Protein AF-T1C2T5-F1 (afdb_monomer)

Radius of gyration: 23.74 Å; Cα contacts (8 Å, |Δi|>4): 63; chains: 1; bounding box: 50×43×66 Å

pLDDT: mean 82.61, std 10.22, range [37.03, 94.25]

Structure (mmCIF, N/CA/C/O backbone):
data_AF-T1C2T5-F1
#
_entry.id   AF-T1C2T5-F1
#
loop_
_atom_site.group_PDB
_atom_site.id
_atom_site.type_symbol
_atom_site.label_atom_id
_atom_site.label_alt_id
_atom_site.label_comp_id
_atom_site.label_asym_id
_atom_site.label_entity_id
_atom_site.label_seq_id
_atom_site.pdbx_PDB_ins_code
_atom_site.Cartn_x
_atom_site.Cartn_y
_atom_site.Cartn_z
_atom_site.occupancy
_atom_site.B_iso_or_equiv
_atom_site.auth_seq_id
_atom_site.auth_comp_id
_atom_site.auth_asym_id
_atom_site.auth_atom_id
_atom_site.pdbx_PDB_model_num
ATOM 1 N N . MET A 1 1 ? -24.901 27.360 28.780 1.00 37.03 1 MET A N 1
ATOM 2 C CA . MET A 1 1 ? -24.493 26.467 29.885 1.00 37.03 1 MET A CA 1
ATOM 3 C C . MET A 1 1 ? -25.142 25.114 29.652 1.00 37.03 1 MET A C 1
ATOM 5 O O . MET A 1 1 ? -26.350 25.005 29.805 1.00 37.03 1 MET A O 1
ATOM 9 N N . ILE A 1 2 ? -24.386 24.119 29.187 1.00 45.16 2 ILE A N 1
ATOM 10 C CA . ILE A 1 2 ? -24.878 22.736 29.116 1.00 45.16 2 ILE A CA 1
ATOM 11 C C . ILE A 1 2 ? -24.722 22.173 30.528 1.00 45.16 2 ILE A C 1
ATOM 13 O O . ILE A 1 2 ? -23.616 22.150 31.057 1.00 45.16 2 ILE A O 1
ATOM 17 N N . ALA A 1 3 ? -25.829 21.809 31.170 1.00 50.06 3 ALA A N 1
ATOM 18 C CA . ALA A 1 3 ? -25.801 21.217 32.499 1.00 50.06 3 ALA A CA 1
ATOM 19 C C . ALA A 1 3 ? -25.131 19.834 32.432 1.00 50.06 3 ALA A C 1
ATOM 21 O O . ALA A 1 3 ? -25.654 18.920 31.791 1.00 50.06 3 ALA A O 1
ATOM 22 N N . GLU A 1 4 ? -23.988 19.674 33.100 1.00 56.84 4 GLU A N 1
ATOM 23 C CA . GLU A 1 4 ? -23.334 18.381 33.312 1.00 56.84 4 GLU A CA 1
ATOM 24 C C . GLU A 1 4 ? -24.203 17.494 34.217 1.00 56.84 4 GLU A C 1
ATOM 26 O O . GLU A 1 4 ? -24.047 17.452 35.438 1.00 56.84 4 GLU A O 1
ATOM 31 N N . LYS A 1 5 ? -25.140 16.747 33.629 1.00 65.25 5 LYS A N 1
ATOM 32 C CA . LYS A 1 5 ? -25.735 15.593 34.310 1.00 65.25 5 LYS A CA 1
ATOM 33 C C . LYS A 1 5 ? -24.710 14.457 34.322 1.00 65.25 5 LYS A C 1
ATOM 35 O O . LYS A 1 5 ? -24.541 13.762 33.323 1.00 65.25 5 LYS A O 1
ATOM 40 N N . LYS A 1 6 ? -24.028 14.261 35.455 1.00 69.06 6 LYS A N 1
ATOM 41 C CA . LYS A 1 6 ? -23.179 13.081 35.687 1.00 69.06 6 LYS A CA 1
ATOM 42 C C . LYS A 1 6 ? -24.059 11.824 35.717 1.00 69.06 6 LYS A C 1
ATOM 44 O O . LYS A 1 6 ? -24.964 11.731 36.541 1.00 69.06 6 LYS A O 1
ATOM 49 N N . ARG A 1 7 ? -23.803 10.878 34.805 1.00 72.94 7 ARG A N 1
ATOM 50 C CA . ARG A 1 7 ? -24.449 9.551 34.788 1.00 72.94 7 ARG A CA 1
ATOM 51 C C . ARG A 1 7 ? -24.121 8.785 36.067 1.00 72.94 7 ARG A C 1
ATOM 53 O O . ARG A 1 7 ? -22.996 8.857 36.561 1.00 72.94 7 ARG A O 1
ATOM 60 N N . THR A 1 8 ? -25.088 8.035 36.584 1.00 82.75 8 THR A N 1
ATOM 61 C CA . THR A 1 8 ? -24.870 7.147 37.732 1.00 82.75 8 THR A CA 1
ATOM 62 C C . THR A 1 8 ? -24.155 5.861 37.303 1.00 82.75 8 THR A C 1
ATOM 64 O O . THR A 1 8 ? -24.287 5.416 36.163 1.00 82.75 8 THR A O 1
ATOM 67 N N . GLN A 1 9 ? -23.423 5.223 38.225 1.00 79.81 9 GLN A N 1
ATOM 68 C CA . GLN A 1 9 ? -22.695 3.976 37.943 1.00 79.81 9 GLN A CA 1
ATOM 69 C C . GLN A 1 9 ? -23.619 2.870 37.410 1.00 79.81 9 GLN A C 1
ATOM 71 O O . GLN A 1 9 ? -23.262 2.162 36.480 1.00 79.81 9 GLN A O 1
ATOM 76 N N . ARG A 1 10 ? -24.847 2.771 37.934 1.00 82.00 10 ARG A N 1
ATOM 77 C CA . ARG A 1 10 ? -25.835 1.784 37.470 1.00 82.00 10 ARG A CA 1
ATOM 78 C C . ARG A 1 10 ? -26.269 2.007 36.021 1.00 82.00 10 ARG A C 1
ATOM 80 O O . ARG A 1 10 ? -26.429 1.035 35.291 1.00 82.00 10 ARG A O 1
ATOM 87 N N . GLU A 1 11 ? -26.451 3.261 35.609 1.00 82.19 11 GLU A N 1
ATOM 88 C CA . GLU A 1 11 ? -26.789 3.608 34.220 1.00 82.19 11 GLU A CA 1
ATOM 89 C C . GLU A 1 11 ? -25.609 3.354 33.275 1.00 82.19 11 GLU A C 1
ATOM 91 O O . GLU A 1 11 ? -25.795 2.934 32.133 1.00 82.19 11 GLU A O 1
ATOM 96 N N . PHE A 1 12 ? -24.381 3.587 33.748 1.00 82.81 12 PHE A N 1
ATOM 97 C CA . PHE A 1 12 ? -23.178 3.219 33.009 1.00 82.81 12 PHE A CA 1
ATOM 98 C C . PHE A 1 12 ? -23.086 1.700 32.835 1.00 82.81 12 PHE A C 1
ATOM 100 O O . PHE A 1 12 ? -22.940 1.224 31.712 1.00 82.81 12 PHE A O 1
ATOM 107 N N . ASP A 1 13 ? -23.246 0.935 33.915 1.00 83.62 13 ASP A N 1
ATOM 108 C CA . ASP A 1 13 ? -23.157 -0.525 33.891 1.00 83.62 13 ASP A CA 1
ATOM 109 C C . ASP A 1 13 ? -24.245 -1.146 33.000 1.00 83.62 13 ASP A C 1
ATOM 111 O O . ASP A 1 13 ? -23.969 -2.102 32.271 1.00 83.62 13 ASP A O 1
ATOM 115 N N . SER A 1 14 ? -25.463 -0.589 32.986 1.00 84.62 14 SER A N 1
ATOM 116 C CA . SER A 1 14 ? -26.536 -1.074 32.109 1.00 84.62 14 SER A CA 1
ATOM 117 C C . SER A 1 14 ? -26.241 -0.828 30.628 1.00 84.62 14 SER A C 1
ATOM 119 O O . SER A 1 14 ? -26.484 -1.708 29.799 1.00 84.62 14 SER A O 1
ATOM 121 N N . GLU A 1 15 ? -25.682 0.336 30.288 1.00 82.06 15 GLU A N 1
ATOM 122 C CA . GLU A 1 15 ? -25.368 0.700 28.901 1.00 82.06 15 GLU A CA 1
ATOM 123 C C . GLU A 1 15 ? -24.024 0.136 28.418 1.00 82.06 15 GLU A C 1
ATOM 125 O O . GLU A 1 15 ? -23.850 -0.069 27.216 1.00 82.06 15 GLU A O 1
ATOM 130 N N . SER A 1 16 ? -23.118 -0.225 29.336 1.00 81.00 16 SER A N 1
ATOM 131 C CA . SER A 1 16 ? -21.806 -0.817 29.033 1.00 81.00 16 SER A CA 1
ATOM 132 C C . SER A 1 16 ? -21.900 -2.056 28.142 1.00 81.00 16 SER A C 1
ATOM 134 O O . SER A 1 16 ? -21.060 -2.277 27.274 1.00 81.00 16 SER A O 1
ATOM 136 N N . ARG A 1 17 ? -22.998 -2.813 28.263 1.00 80.00 17 ARG A N 1
ATOM 137 C CA . ARG A 1 17 ? -23.296 -4.001 27.449 1.00 80.00 17 ARG A CA 1
ATOM 138 C C . ARG A 1 17 ? -23.468 -3.705 25.957 1.00 80.00 17 ARG A C 1
ATOM 140 O O . ARG A 1 17 ? -23.518 -4.645 25.159 1.00 80.00 17 ARG A O 1
ATOM 147 N N . LYS A 1 18 ? -23.637 -2.440 25.572 1.00 79.56 18 LYS A N 1
ATOM 148 C CA . LYS A 1 18 ? -23.774 -1.988 24.180 1.00 79.56 18 LYS A CA 1
ATOM 149 C C . LYS A 1 18 ? -22.494 -1.348 23.646 1.00 79.56 18 LYS A C 1
ATOM 151 O O . LYS A 1 18 ? -22.384 -1.150 22.441 1.00 79.56 18 LYS A O 1
ATOM 156 N N . PHE A 1 19 ? -21.541 -1.017 24.513 1.00 84.69 19 PHE A N 1
ATOM 157 C CA . PHE A 1 19 ? -20.323 -0.334 24.096 1.00 84.69 19 PHE A CA 1
ATOM 158 C C . PHE A 1 19 ? -19.449 -1.259 23.249 1.00 84.69 19 PHE A C 1
ATOM 160 O O . PHE A 1 19 ? -19.422 -2.471 23.453 1.00 84.69 19 PHE A O 1
ATOM 167 N N . GLY A 1 20 ? -18.776 -0.682 22.252 1.00 80.44 20 GLY A N 1
ATOM 168 C CA . GLY A 1 20 ? -17.922 -1.427 21.324 1.00 80.44 20 GLY A CA 1
ATOM 169 C C . GLY A 1 20 ? -18.667 -2.346 20.348 1.00 80.44 20 GLY A C 1
ATOM 170 O O . GLY A 1 20 ? -18.017 -3.066 19.598 1.00 80.44 20 GLY A O 1
ATOM 171 N N . LYS A 1 21 ? -20.009 -2.337 20.325 1.00 84.94 21 LYS A N 1
ATOM 172 C CA . LYS A 1 21 ? -20.792 -3.076 19.327 1.00 84.94 21 LYS A CA 1
ATOM 173 C C . LYS A 1 21 ? -20.988 -2.226 18.079 1.00 84.94 21 LYS A C 1
ATOM 175 O O . LYS A 1 21 ? -21.531 -1.127 18.156 1.00 84.94 21 LYS A O 1
ATOM 180 N N . ILE A 1 22 ? -20.581 -2.764 16.936 1.00 83.38 22 ILE A N 1
ATOM 181 C CA . ILE A 1 22 ? -20.765 -2.151 15.621 1.00 83.38 22 ILE A CA 1
ATOM 182 C C . ILE A 1 22 ? -21.854 -2.943 14.897 1.00 83.38 22 ILE A C 1
ATOM 184 O O . ILE A 1 22 ? -21.730 -4.153 14.720 1.00 83.38 22 ILE A O 1
ATOM 188 N N . SER A 1 23 ? -22.932 -2.269 14.500 1.00 86.94 23 SER A N 1
ATOM 189 C CA . SER A 1 23 ? -24.006 -2.877 13.707 1.00 86.94 23 SER A CA 1
ATOM 190 C C . SER A 1 23 ? -23.739 -2.636 12.224 1.00 86.94 23 SER A C 1
ATOM 192 O O . SER A 1 23 ? -23.705 -1.485 11.794 1.00 86.94 23 SER A O 1
ATOM 194 N N . ILE A 1 24 ? -23.577 -3.705 11.442 1.00 88.12 24 ILE A N 1
ATOM 195 C CA . ILE A 1 24 ? -23.354 -3.631 9.992 1.00 88.12 24 ILE A CA 1
ATOM 196 C C . ILE A 1 24 ? -24.590 -4.176 9.277 1.00 88.12 24 ILE A C 1
ATOM 198 O O . ILE A 1 24 ? -24.984 -5.321 9.490 1.00 88.12 24 ILE A O 1
ATOM 202 N N . LEU A 1 25 ? -25.198 -3.356 8.417 1.00 90.88 25 LEU A N 1
ATOM 203 C CA . LEU A 1 25 ? -26.240 -3.800 7.495 1.00 90.88 25 LEU A CA 1
ATOM 204 C C . LEU A 1 25 ? -25.576 -4.240 6.189 1.00 90.88 25 LEU A C 1
ATOM 206 O O . LEU A 1 25 ? -24.950 -3.427 5.514 1.00 90.88 25 LEU A O 1
ATOM 210 N N . SER A 1 26 ? -25.709 -5.518 5.842 1.00 86.88 26 SER A N 1
ATOM 211 C CA . SER A 1 26 ? -25.084 -6.093 4.652 1.00 86.88 26 SER A CA 1
ATOM 212 C C . SER A 1 26 ? -26.021 -7.072 3.951 1.00 86.88 26 SER A C 1
ATOM 214 O O . SER A 1 26 ? -26.807 -7.768 4.595 1.00 86.88 26 SER A O 1
ATOM 216 N N . ASN A 1 27 ? -25.932 -7.132 2.623 1.00 92.00 27 ASN A N 1
ATOM 217 C CA . ASN A 1 27 ? -26.525 -8.199 1.815 1.00 92.00 27 ASN A CA 1
ATOM 218 C C . ASN A 1 27 ? -25.597 -9.424 1.690 1.00 92.00 27 ASN A C 1
ATOM 220 O O . ASN A 1 27 ? -26.027 -10.462 1.187 1.00 92.00 27 ASN A O 1
ATOM 224 N N . VAL A 1 28 ? -24.344 -9.308 2.141 1.00 89.75 28 VAL A N 1
ATOM 225 C CA . VAL A 1 28 ? -23.364 -10.396 2.186 1.00 89.75 28 VAL A CA 1
ATOM 226 C C . VAL A 1 28 ? -23.703 -11.326 3.348 1.00 89.75 28 VAL A C 1
ATOM 228 O O . VAL A 1 28 ? -23.869 -10.883 4.484 1.00 89.75 28 VAL A O 1
ATOM 231 N N . ARG A 1 29 ? -23.812 -12.624 3.055 1.00 90.12 29 ARG A N 1
ATOM 232 C CA . ARG A 1 29 ? -24.062 -13.680 4.042 1.00 90.12 29 ARG A CA 1
ATOM 233 C C . ARG A 1 29 ? -22.774 -14.458 4.278 1.00 90.12 29 ARG A C 1
ATOM 235 O O . ARG A 1 29 ? -22.601 -15.533 3.716 1.00 90.12 29 ARG A O 1
ATOM 242 N N . ASP A 1 30 ? -21.888 -13.876 5.070 1.00 90.31 30 ASP A N 1
ATOM 243 C CA . ASP A 1 30 ? -20.598 -14.463 5.433 1.00 90.31 30 ASP A CA 1
ATOM 244 C C . ASP A 1 30 ? -20.387 -14.371 6.950 1.00 90.31 30 ASP A C 1
ATOM 246 O O . ASP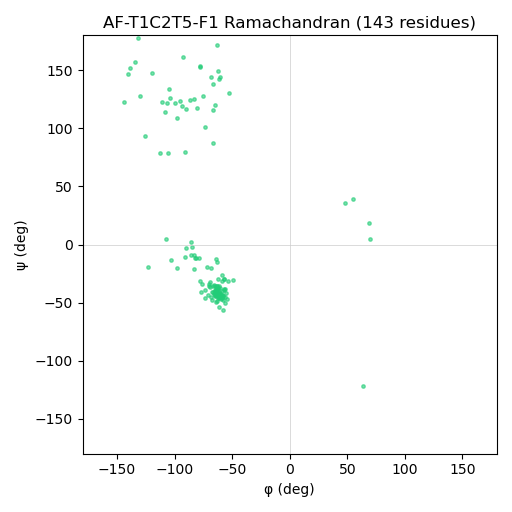 A 1 30 ? -21.242 -13.837 7.669 1.00 90.31 30 ASP A O 1
ATOM 250 N N . ASP A 1 31 ? -19.278 -14.909 7.450 1.00 92.44 31 ASP A N 1
ATOM 251 C CA . ASP A 1 31 ? -18.967 -14.843 8.871 1.00 92.44 31 ASP A CA 1
ATOM 252 C C . ASP A 1 31 ? -18.793 -13.377 9.350 1.00 92.44 31 ASP A C 1
ATOM 254 O O . ASP A 1 31 ? -18.387 -12.497 8.577 1.00 92.44 31 ASP A O 1
ATOM 258 N N . PRO A 1 32 ? -19.118 -13.069 10.622 1.00 87.88 32 PRO A N 1
ATOM 259 C CA . PRO A 1 32 ? -19.070 -11.698 11.128 1.00 87.88 32 PRO A CA 1
ATOM 260 C C . PRO A 1 32 ? -17.696 -11.026 11.023 1.00 87.88 32 PRO A C 1
ATOM 262 O O . PRO A 1 32 ? -17.636 -9.807 10.858 1.00 87.88 32 PRO A O 1
ATOM 265 N N . GLU A 1 33 ? -16.606 -11.789 11.125 1.00 86.56 33 GLU A N 1
ATOM 266 C CA . GLU A 1 33 ? -15.246 -11.267 11.001 1.00 86.56 33 GLU A CA 1
ATOM 267 C C . GLU A 1 33 ? -14.959 -10.867 9.551 1.00 86.56 33 GLU A C 1
ATOM 269 O O . GLU A 1 33 ? -14.474 -9.762 9.305 1.00 86.56 33 GLU A O 1
ATOM 274 N N . THR A 1 34 ? -15.349 -11.688 8.578 1.00 86.12 34 THR A N 1
ATOM 275 C CA . THR A 1 34 ? -15.251 -11.356 7.151 1.00 86.12 34 THR A CA 1
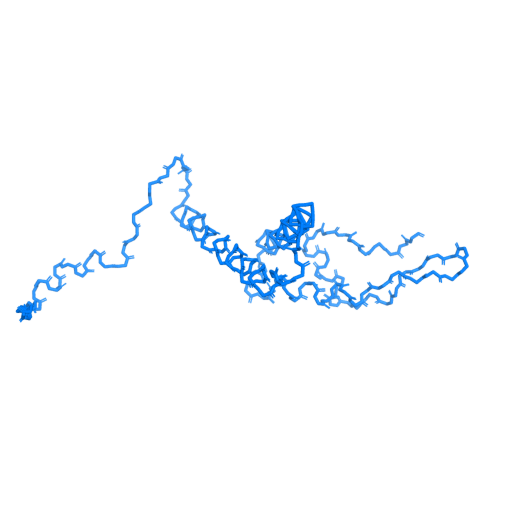ATOM 276 C C . THR A 1 34 ? -16.081 -10.124 6.793 1.00 86.12 34 THR A C 1
ATOM 278 O O . THR A 1 34 ? -15.568 -9.202 6.152 1.00 86.12 34 THR A O 1
ATOM 281 N N . VAL A 1 35 ? -17.331 -10.041 7.263 1.00 90.00 35 VAL A N 1
ATOM 282 C CA . VAL A 1 35 ? -18.192 -8.864 7.036 1.00 90.00 35 VAL A CA 1
ATOM 283 C C . VAL A 1 35 ? -17.586 -7.601 7.657 1.00 90.00 35 VAL A C 1
ATOM 285 O O . VAL A 1 35 ? -17.567 -6.543 7.022 1.00 90.00 35 VAL A O 1
ATOM 288 N N . TYR A 1 36 ? -17.050 -7.703 8.874 1.00 87.31 36 TYR A N 1
ATOM 289 C CA . TYR A 1 36 ? -16.347 -6.599 9.522 1.00 87.31 36 TYR A CA 1
ATOM 290 C C . TYR A 1 36 ? -15.084 -6.186 8.754 1.00 87.31 36 TYR A C 1
ATOM 292 O O . TYR A 1 36 ? -14.843 -4.994 8.569 1.00 87.31 36 TYR A O 1
ATOM 300 N N . ASN A 1 37 ? -14.312 -7.144 8.240 1.00 82.75 37 ASN A N 1
ATOM 301 C CA . ASN A 1 37 ? -13.113 -6.873 7.449 1.00 82.75 37 ASN A CA 1
ATOM 302 C C . ASN A 1 37 ? -13.434 -6.167 6.123 1.00 82.75 37 ASN A C 1
ATOM 304 O O . ASN A 1 37 ? -12.684 -5.278 5.720 1.00 82.75 37 ASN A O 1
ATOM 308 N N . PHE A 1 38 ? -14.557 -6.486 5.470 1.00 83.88 38 PHE A N 1
ATOM 309 C CA . PHE A 1 38 ? -15.021 -5.726 4.302 1.00 83.88 38 PHE A CA 1
ATOM 310 C C . PHE A 1 38 ? -15.392 -4.286 4.655 1.00 83.88 38 PHE A C 1
ATOM 312 O O . PHE A 1 38 ? -15.006 -3.363 3.940 1.00 83.88 38 PHE A O 1
ATOM 319 N N . TYR A 1 39 ? -16.099 -4.078 5.770 1.00 86.69 39 TYR A N 1
ATOM 320 C CA . TYR A 1 39 ? -16.380 -2.729 6.261 1.00 86.69 39 TYR A CA 1
ATOM 321 C C . TYR A 1 39 ? -15.083 -1.962 6.548 1.00 86.69 39 TYR A C 1
ATOM 323 O O . TYR A 1 39 ? -14.937 -0.820 6.121 1.00 86.69 39 TYR A O 1
ATOM 331 N N . LYS A 1 40 ? -14.114 -2.605 7.204 1.00 82.56 40 LYS A N 1
ATOM 332 C CA . LYS A 1 40 ? -12.822 -2.002 7.538 1.00 82.56 40 LYS A CA 1
ATOM 333 C C . LYS A 1 40 ? -12.001 -1.631 6.298 1.00 82.56 40 LYS A C 1
ATOM 335 O O . LYS A 1 40 ? -11.405 -0.563 6.273 1.00 82.56 40 LYS A O 1
ATOM 340 N N . GLN A 1 41 ? -12.021 -2.445 5.240 1.00 74.00 41 GLN A N 1
ATOM 341 C CA . GLN A 1 41 ? -11.346 -2.113 3.974 1.00 74.00 41 GLN A CA 1
ATOM 342 C C . GLN A 1 41 ? -11.836 -0.805 3.345 1.00 74.00 41 GLN A C 1
ATOM 344 O O . GLN A 1 41 ? -11.086 -0.151 2.624 1.00 74.00 41 GLN A O 1
ATOM 349 N N . ARG A 1 42 ? -13.078 -0.394 3.616 1.00 79.56 42 ARG A N 1
ATOM 350 C CA . ARG A 1 42 ? -13.587 0.890 3.132 1.00 79.56 42 ARG A CA 1
ATOM 351 C C . ARG A 1 42 ? -12.811 2.072 3.717 1.00 79.56 42 ARG A C 1
ATOM 353 O O . ARG A 1 42 ? -12.553 3.028 2.995 1.00 79.56 42 ARG A O 1
ATOM 360 N N . GLU A 1 43 ? -12.420 1.990 4.987 1.00 80.00 43 GLU A N 1
ATOM 361 C CA . GLU A 1 43 ? -11.599 3.016 5.638 1.00 80.00 43 GLU A CA 1
ATOM 362 C C . GLU A 1 43 ? -10.240 3.148 4.945 1.00 80.00 43 GLU A C 1
ATOM 364 O O . GLU A 1 43 ? -9.774 4.256 4.701 1.00 80.00 43 GLU A O 1
ATOM 369 N N . GLU A 1 44 ? -9.628 2.023 4.565 1.00 70.81 44 GLU A N 1
ATOM 370 C CA . GLU A 1 44 ? -8.369 2.043 3.821 1.00 70.81 44 GLU A CA 1
ATOM 371 C C . GLU A 1 44 ? -8.543 2.806 2.503 1.00 70.81 44 GLU A C 1
ATOM 373 O O . GLU A 1 44 ? -7.713 3.657 2.188 1.00 70.81 44 GLU A O 1
ATOM 378 N N . ILE A 1 45 ? -9.630 2.538 1.759 1.00 71.69 45 ILE A N 1
ATOM 379 C CA . ILE A 1 45 ? -9.952 3.233 0.498 1.00 71.69 45 ILE A CA 1
ATOM 380 C C . ILE A 1 45 ? -10.077 4.737 0.739 1.00 71.69 45 ILE A C 1
ATOM 382 O O . ILE A 1 45 ? -9.463 5.520 0.017 1.00 71.69 45 ILE A O 1
ATOM 386 N N . GLU A 1 46 ? -10.825 5.144 1.765 1.00 75.50 46 GLU A N 1
ATOM 387 C CA . GLU A 1 46 ? -11.008 6.556 2.121 1.00 75.50 46 GLU A CA 1
ATOM 388 C C . GLU A 1 46 ? -9.668 7.237 2.452 1.00 75.50 46 GLU A C 1
ATOM 390 O O . GLU A 1 46 ? -9.378 8.296 1.897 1.00 75.50 46 GLU A O 1
ATOM 395 N N . GLN A 1 47 ? -8.793 6.595 3.235 1.00 75.94 47 GLN A N 1
ATOM 396 C CA . GLN A 1 47 ? -7.455 7.126 3.536 1.00 75.94 47 GLN A CA 1
ATOM 397 C C . GLN A 1 47 ? -6.597 7.304 2.279 1.00 75.94 47 GLN A C 1
ATOM 399 O O . GLN A 1 47 ? -5.831 8.263 2.164 1.00 75.94 47 GLN A O 1
ATOM 404 N N . ALA A 1 48 ? -6.714 6.391 1.318 1.00 70.00 48 ALA A N 1
ATOM 405 C CA . ALA A 1 48 ? -5.933 6.459 0.095 1.00 70.00 48 ALA A CA 1
ATOM 406 C C . ALA A 1 48 ? -6.461 7.526 -0.886 1.00 70.00 48 ALA A C 1
ATOM 408 O O . ALA A 1 48 ? -5.670 8.200 -1.550 1.00 70.00 48 ALA A O 1
ATOM 409 N N . PHE A 1 49 ? -7.780 7.744 -0.926 1.00 71.62 49 PHE A N 1
ATOM 410 C CA . PHE A 1 49 ? -8.382 8.891 -1.613 1.00 71.62 49 PHE A CA 1
ATOM 411 C C . PHE A 1 49 ? -7.989 10.221 -0.961 1.00 71.62 49 PHE A C 1
ATOM 413 O O . PHE A 1 49 ? -7.696 11.177 -1.679 1.00 71.62 49 PHE A O 1
ATOM 420 N N . ASP A 1 50 ? -7.923 10.282 0.370 1.00 76.25 50 ASP A N 1
ATOM 421 C CA . ASP A 1 50 ? -7.457 11.468 1.092 1.00 76.25 50 ASP A CA 1
ATOM 422 C C . ASP A 1 50 ? -5.980 11.764 0.808 1.00 76.25 50 ASP A C 1
ATOM 424 O O . ASP A 1 50 ? -5.622 12.912 0.548 1.00 76.25 50 ASP A O 1
ATOM 428 N N . ALA A 1 51 ? -5.120 10.740 0.770 1.00 72.69 51 ALA A N 1
ATOM 429 C CA . ALA A 1 51 ? -3.721 10.898 0.373 1.00 72.69 51 ALA A CA 1
ATOM 430 C C . ALA A 1 51 ? -3.594 11.441 -1.062 1.00 72.69 51 ALA A C 1
ATOM 432 O O . ALA A 1 51 ? -2.875 12.412 -1.290 1.00 72.69 51 ALA A O 1
ATOM 433 N N . MET A 1 52 ? -4.347 10.875 -2.013 1.00 72.56 52 MET A N 1
ATOM 434 C CA . MET A 1 52 ? -4.399 11.367 -3.395 1.00 72.56 52 MET A CA 1
ATOM 435 C C . MET A 1 52 ? -4.871 12.824 -3.466 1.00 72.56 52 MET A C 1
ATOM 437 O O . MET A 1 52 ? -4.311 13.623 -4.214 1.00 72.56 52 MET A O 1
ATOM 441 N N . LYS A 1 53 ? -5.902 13.179 -2.695 1.00 72.31 53 LYS A N 1
ATOM 442 C CA . LYS A 1 53 ? -6.431 14.541 -2.650 1.00 72.31 53 LYS A CA 1
ATOM 443 C C . LYS A 1 53 ? -5.397 15.515 -2.092 1.00 72.31 53 LYS A C 1
ATOM 445 O O . LYS A 1 53 ? -5.238 16.583 -2.666 1.00 72.31 53 LYS A O 1
ATOM 450 N N . ASN A 1 54 ? -4.683 15.150 -1.030 1.00 74.50 54 ASN A N 1
ATOM 451 C CA . ASN A 1 54 ? -3.647 15.997 -0.437 1.00 74.50 54 ASN A CA 1
ATOM 452 C C . ASN A 1 54 ? -2.483 16.256 -1.407 1.00 74.50 54 ASN A C 1
ATOM 454 O O . ASN A 1 54 ? -2.035 17.395 -1.521 1.00 74.50 54 ASN A O 1
ATOM 458 N N . GLU A 1 55 ? -2.036 15.238 -2.150 1.00 69.75 55 GLU A N 1
ATOM 459 C CA . GLU A 1 55 ? -1.030 15.411 -3.211 1.00 69.75 55 GLU A CA 1
ATOM 460 C C . GLU A 1 55 ? -1.553 16.314 -4.343 1.00 69.75 55 GLU A C 1
ATOM 462 O O . GLU A 1 55 ? -0.870 17.253 -4.750 1.00 69.75 55 GLU A O 1
ATOM 467 N N . LEU A 1 56 ? -2.810 16.127 -4.772 1.00 66.44 56 LEU A N 1
ATOM 468 C CA . LEU A 1 56 ? -3.479 17.032 -5.717 1.00 66.44 56 LEU A CA 1
ATOM 469 C C . LEU A 1 56 ? -3.462 18.476 -5.231 1.00 66.44 56 LEU A C 1
ATOM 471 O O . LEU A 1 56 ? -3.180 19.376 -6.013 1.00 66.44 56 LEU A O 1
ATOM 475 N N . GLU A 1 57 ? -3.802 18.717 -3.963 1.00 67.62 57 GLU A N 1
ATOM 476 C CA . GLU A 1 57 ? -3.843 20.073 -3.416 1.00 67.62 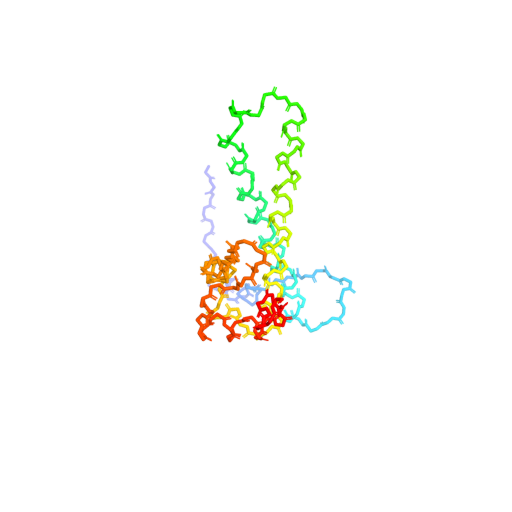57 GLU A CA 1
ATOM 477 C C . GLU A 1 57 ? -2.471 20.747 -3.429 1.00 67.62 57 GLU A C 1
ATOM 479 O O . GLU A 1 57 ? -2.409 21.946 -3.706 1.00 67.62 57 GLU A O 1
ATOM 484 N N . ASN A 1 58 ? -1.400 19.983 -3.201 1.00 67.88 58 ASN A N 1
ATOM 485 C CA . ASN A 1 58 ? -0.026 20.475 -3.276 1.00 67.88 58 ASN A CA 1
ATOM 486 C C . ASN A 1 58 ? 0.400 20.798 -4.721 1.00 67.88 58 ASN A C 1
ATOM 488 O O . ASN A 1 58 ? 1.069 21.807 -4.948 1.00 67.88 58 ASN A O 1
ATOM 492 N N . ASP A 1 59 ? -0.049 20.008 -5.701 1.00 65.06 59 ASP A N 1
ATOM 493 C CA . ASP A 1 59 ? 0.315 20.160 -7.117 1.00 65.06 59 ASP A CA 1
ATOM 494 C C . ASP A 1 59 ? -0.625 21.078 -7.923 1.00 65.06 59 ASP A C 1
ATOM 496 O O . ASP A 1 59 ? -0.350 21.376 -9.089 1.00 65.06 59 ASP A O 1
ATOM 500 N N . LYS A 1 60 ? -1.702 21.603 -7.315 1.00 63.56 60 LYS A N 1
ATOM 501 C CA . LYS A 1 60 ? -2.687 22.506 -7.960 1.00 63.56 60 LYS A CA 1
ATOM 502 C C . LYS A 1 60 ? -2.052 23.681 -8.709 1.00 63.56 60 LYS A C 1
ATOM 504 O O . LYS A 1 60 ? -2.608 24.130 -9.704 1.00 63.56 60 LYS A O 1
ATOM 509 N N . SER A 1 61 ? -0.897 24.172 -8.257 1.00 60.41 61 SER A N 1
ATOM 510 C CA . SER A 1 61 ? -0.196 25.291 -8.908 1.00 60.41 61 SER A CA 1
ATOM 511 C C . SER A 1 61 ? 0.383 24.932 -10.287 1.00 60.41 61 SER A C 1
ATOM 513 O O . SER A 1 61 ? 0.640 25.830 -11.083 1.00 60.41 61 SER A O 1
ATOM 515 N N . TYR A 1 62 ? 0.576 23.641 -10.584 1.00 62.25 62 TYR A N 1
ATOM 516 C CA . TYR A 1 62 ? 1.108 23.143 -11.859 1.00 62.25 62 TYR A CA 1
ATOM 517 C C . TYR A 1 62 ? 0.016 22.672 -12.834 1.00 62.25 62 TYR A C 1
ATOM 519 O O . TYR A 1 62 ? 0.247 22.624 -14.040 1.00 62.25 62 TYR A O 1
ATOM 527 N N . LEU A 1 63 ? -1.186 22.360 -12.341 1.00 69.88 63 LEU A N 1
ATOM 528 C CA . LEU A 1 63 ? -2.309 21.853 -13.137 1.00 69.88 63 LEU A CA 1
ATOM 529 C C . LEU A 1 63 ? -3.177 23.018 -13.628 1.00 69.88 63 LEU A C 1
ATOM 531 O O . LEU A 1 63 ? -4.201 23.348 -13.037 1.00 69.88 63 LEU A O 1
ATOM 535 N N . SER A 1 64 ? -2.720 23.683 -14.690 1.00 71.06 64 SER A N 1
ATOM 536 C CA . SER A 1 64 ? -3.346 24.916 -15.200 1.00 71.06 64 SER A CA 1
ATOM 537 C C . SER A 1 64 ? -4.429 24.693 -16.265 1.00 71.06 64 SER A C 1
ATOM 539 O O . SER A 1 64 ? -5.127 25.644 -16.613 1.00 71.06 64 SER A O 1
ATOM 541 N N . ASP A 1 65 ? -4.570 23.473 -16.793 1.00 82.38 65 ASP A N 1
ATOM 542 C CA . ASP A 1 65 ? -5.558 23.130 -17.821 1.00 82.38 65 ASP A CA 1
ATOM 543 C C . ASP A 1 65 ? -6.308 21.817 -17.515 1.00 82.38 65 ASP A C 1
ATOM 545 O O . ASP A 1 65 ? -5.829 20.955 -16.769 1.00 82.38 65 ASP A O 1
ATOM 549 N N . ASP A 1 66 ? -7.499 21.680 -18.101 1.00 84.69 66 ASP A N 1
ATOM 550 C CA . ASP A 1 66 ? -8.419 20.559 -17.875 1.00 84.69 66 ASP A CA 1
ATOM 551 C C . ASP A 1 66 ? -7.835 19.195 -18.275 1.00 84.69 66 ASP A C 1
ATOM 553 O O . ASP A 1 66 ? -8.116 18.192 -17.610 1.00 84.69 66 ASP A O 1
ATOM 557 N N . ASP A 1 67 ? -7.033 19.125 -19.339 1.00 87.38 67 ASP A N 1
ATOM 558 C CA . ASP A 1 67 ? -6.429 17.873 -19.799 1.00 87.38 67 ASP A CA 1
ATOM 559 C C . ASP A 1 67 ? -5.300 17.442 -18.862 1.00 87.38 67 ASP A C 1
ATOM 561 O O . ASP A 1 67 ? -5.221 16.261 -18.508 1.00 87.38 67 ASP A O 1
ATOM 565 N N . SER A 1 68 ? -4.490 18.386 -18.369 1.00 83.38 68 SER A N 1
ATOM 566 C CA . SER A 1 68 ? -3.504 18.109 -17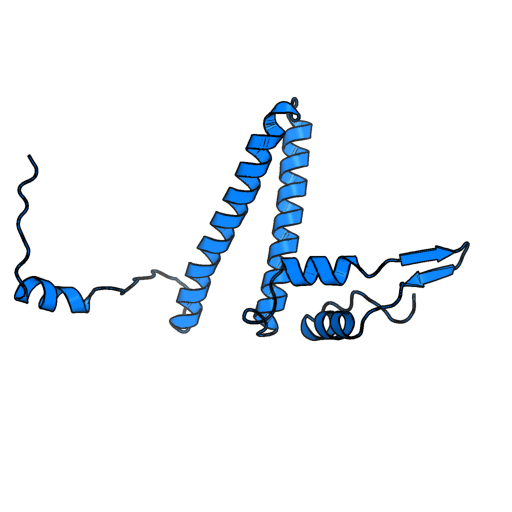.315 1.00 83.38 68 SER A CA 1
ATOM 567 C C . SER A 1 68 ? -4.165 17.576 -16.045 1.00 83.38 68 SER A C 1
ATOM 569 O O . SER A 1 68 ? -3.698 16.591 -15.469 1.00 83.38 68 SER A O 1
ATOM 571 N N . LEU A 1 69 ? -5.292 18.168 -15.631 1.00 81.88 69 LEU A N 1
ATOM 572 C CA . LEU A 1 69 ? -6.051 17.703 -14.468 1.00 81.88 69 LEU A CA 1
ATOM 573 C C . LEU A 1 69 ? -6.571 16.269 -14.676 1.00 81.88 69 LEU A C 1
ATOM 575 O O . LEU A 1 69 ? -6.410 15.411 -13.806 1.00 81.88 69 LEU A O 1
ATOM 579 N N . ARG A 1 70 ? -7.154 15.978 -15.846 1.00 84.88 70 ARG A N 1
ATOM 580 C CA . ARG A 1 70 ? -7.631 14.629 -16.203 1.00 84.88 70 ARG A CA 1
ATOM 581 C C . ARG A 1 70 ? -6.496 13.611 -16.227 1.00 84.88 70 ARG A C 1
ATOM 583 O O . ARG A 1 70 ? -6.656 12.517 -15.687 1.00 84.88 70 ARG A O 1
ATOM 590 N N . GLY A 1 71 ? -5.361 13.968 -16.826 1.00 85.38 71 GLY A N 1
ATOM 591 C CA . GLY A 1 71 ? -4.167 13.127 -16.880 1.00 85.38 71 GLY A CA 1
ATOM 592 C C . GLY A 1 71 ? -3.633 12.809 -15.487 1.00 85.38 71 GLY A C 1
ATOM 593 O O . GLY A 1 71 ? -3.351 11.647 -15.191 1.00 85.38 71 GLY A O 1
ATOM 594 N N . TYR A 1 72 ? -3.588 13.811 -14.607 1.00 81.25 72 TYR A N 1
ATOM 595 C CA . TYR A 1 72 ? -3.209 13.620 -13.212 1.00 81.25 72 TYR A CA 1
ATOM 596 C C . TYR A 1 72 ? -4.132 12.608 -12.526 1.00 81.25 72 TYR A C 1
ATOM 598 O O . TYR A 1 72 ? -3.663 11.578 -12.044 1.00 81.25 72 TYR A O 1
ATOM 606 N N . PHE A 1 73 ? -5.452 12.843 -12.539 1.00 81.31 73 PHE A N 1
ATOM 607 C CA . PHE A 1 73 ? -6.415 11.937 -11.903 1.00 81.31 73 PHE A CA 1
ATOM 608 C C . PHE A 1 73 ? -6.326 10.512 -12.453 1.00 81.31 73 PHE A C 1
ATOM 610 O O . PHE A 1 73 ? -6.435 9.550 -11.692 1.00 81.31 73 PHE A O 1
ATOM 617 N N . PHE A 1 74 ? -6.096 10.365 -13.758 1.00 86.44 74 PHE A N 1
ATOM 618 C CA . PHE A 1 74 ? -5.923 9.064 -14.391 1.00 86.44 74 PHE A CA 1
ATOM 619 C C . PHE A 1 74 ? -4.692 8.315 -13.857 1.00 86.44 74 PHE A C 1
ATOM 621 O O . PHE A 1 74 ? -4.798 7.149 -13.467 1.00 86.44 74 PHE A O 1
ATOM 628 N N . VAL A 1 75 ? -3.534 8.979 -13.782 1.00 85.12 75 VAL A N 1
ATOM 629 C CA . VAL A 1 75 ? -2.297 8.376 -13.256 1.00 85.12 75 VAL A CA 1
ATOM 630 C C . VAL A 1 75 ? -2.417 8.078 -11.761 1.00 85.12 75 VAL A C 1
ATOM 632 O O . VAL A 1 75 ? -1.995 7.007 -11.315 1.00 85.12 75 VAL A O 1
ATOM 635 N N . SER A 1 76 ? -3.029 8.973 -10.982 1.00 80.44 76 SER A N 1
ATOM 636 C CA . SER A 1 76 ? -3.281 8.744 -9.557 1.00 80.44 76 SER A CA 1
ATOM 637 C C . SER A 1 76 ? -4.200 7.550 -9.328 1.00 80.44 76 SER A C 1
ATOM 639 O O . SER A 1 76 ? -3.902 6.702 -8.489 1.00 80.44 76 SER A O 1
ATOM 641 N N . PHE A 1 77 ? -5.270 7.429 -10.116 1.00 83.00 77 PHE A N 1
ATOM 642 C CA . PHE A 1 77 ? -6.168 6.280 -10.054 1.00 83.00 77 PHE A CA 1
ATOM 643 C C . PHE A 1 77 ? -5.440 4.973 -10.384 1.00 83.00 77 PHE A C 1
ATOM 645 O O . PHE A 1 77 ? -5.585 3.993 -9.656 1.00 83.00 77 PHE A O 1
ATOM 652 N N . LEU A 1 78 ? -4.611 4.954 -11.434 1.00 87.69 78 LEU A N 1
ATOM 653 C CA . LEU A 1 78 ? -3.819 3.773 -11.784 1.00 87.69 78 LEU A CA 1
ATOM 654 C C . LEU A 1 78 ? -2.829 3.403 -10.670 1.00 87.69 78 LEU A C 1
ATOM 656 O O . LEU A 1 78 ? -2.691 2.230 -10.325 1.00 87.69 78 LEU A O 1
ATOM 660 N N . SER A 1 79 ? -2.175 4.401 -10.077 1.00 84.94 79 SER A N 1
ATOM 661 C CA . SER A 1 79 ? -1.248 4.206 -8.959 1.00 84.94 79 SER A CA 1
ATOM 662 C C . SER A 1 79 ? -1.960 3.603 -7.750 1.00 84.94 79 SER A C 1
ATOM 664 O O . SER A 1 79 ? -1.470 2.645 -7.150 1.00 84.94 79 SER A O 1
ATOM 666 N N . LEU A 1 80 ? -3.154 4.111 -7.437 1.00 81.94 80 LEU A N 1
ATOM 667 C CA . LEU A 1 80 ? -3.989 3.611 -6.354 1.00 81.94 80 LEU A CA 1
ATOM 668 C C . LEU A 1 80 ? -4.479 2.181 -6.617 1.00 81.94 80 LEU A C 1
ATOM 670 O O . LEU A 1 80 ? -4.423 1.325 -5.734 1.00 81.94 80 LEU A O 1
ATOM 674 N N . TYR A 1 81 ? -4.905 1.899 -7.847 1.00 85.88 81 TYR A N 1
ATOM 675 C CA . TYR A 1 81 ? -5.313 0.565 -8.272 1.00 85.88 81 TYR A CA 1
ATOM 676 C C . TYR A 1 81 ? -4.173 -0.451 -8.126 1.00 85.88 81 TYR A C 1
ATOM 678 O O . TYR A 1 81 ? -4.376 -1.541 -7.586 1.00 85.88 81 TYR A O 1
ATOM 686 N N . LEU A 1 82 ? -2.959 -0.093 -8.555 1.00 87.69 82 LEU A N 1
ATOM 687 C CA . LEU A 1 82 ? -1.777 -0.943 -8.402 1.00 87.69 82 LEU A CA 1
ATOM 688 C C . LEU A 1 82 ? -1.428 -1.158 -6.927 1.00 87.69 82 LEU A C 1
ATOM 690 O O . LEU A 1 82 ? -1.167 -2.292 -6.523 1.00 87.69 82 LEU A O 1
ATOM 694 N N . TYR A 1 83 ? -1.479 -0.101 -6.112 1.00 86.38 83 TYR A N 1
ATOM 695 C CA . TYR A 1 83 ? -1.260 -0.194 -4.670 1.00 86.38 83 TYR A CA 1
ATOM 696 C C . TYR A 1 83 ? -2.223 -1.201 -4.024 1.00 86.38 83 TYR A C 1
ATOM 698 O O . TYR A 1 83 ? -1.785 -2.118 -3.324 1.00 86.38 83 TYR A O 1
ATOM 706 N N . TYR A 1 84 ? -3.524 -1.088 -4.310 1.00 84.19 84 TYR A N 1
ATOM 707 C CA . TYR A 1 84 ? -4.526 -2.022 -3.790 1.00 84.19 84 TYR A CA 1
ATOM 708 C C . TYR A 1 84 ? -4.386 -3.428 -4.343 1.00 84.19 84 TYR A C 1
ATOM 710 O O . TYR A 1 84 ? -4.591 -4.388 -3.606 1.00 84.19 84 TYR A O 1
ATOM 718 N N . SER A 1 85 ? -4.002 -3.570 -5.609 1.00 89.75 85 SER A N 1
ATOM 719 C CA . SER A 1 85 ? -3.736 -4.881 -6.198 1.00 89.75 85 SER A CA 1
ATOM 720 C C . SER A 1 85 ? -2.641 -5.603 -5.412 1.00 89.75 85 SER A C 1
ATOM 722 O O . SER A 1 85 ? -2.812 -6.760 -5.035 1.00 89.75 85 SER A O 1
ATOM 724 N N . ILE A 1 86 ? -1.557 -4.902 -5.062 1.00 90.69 86 ILE A N 1
ATOM 725 C CA . ILE A 1 86 ? -0.494 -5.453 -4.213 1.00 90.69 86 ILE A CA 1
ATOM 726 C C . ILE A 1 86 ? -1.023 -5.766 -2.809 1.00 90.69 86 ILE A C 1
ATOM 728 O O . ILE A 1 86 ? -0.739 -6.836 -2.278 1.00 90.69 86 ILE A O 1
ATOM 732 N N . PHE A 1 87 ? -1.811 -4.871 -2.209 1.00 87.19 87 PHE A N 1
ATOM 733 C CA . PHE A 1 87 ? -2.397 -5.105 -0.887 1.00 87.19 87 PHE A CA 1
ATOM 734 C C . PHE A 1 87 ? -3.267 -6.370 -0.843 1.00 87.19 87 PHE A C 1
ATOM 736 O O . PHE A 1 87 ? -3.142 -7.183 0.074 1.00 87.19 87 PHE A O 1
ATOM 743 N N . ILE A 1 88 ? -4.105 -6.575 -1.862 1.00 88.88 88 ILE A N 1
ATOM 744 C CA . ILE A 1 88 ? -4.943 -7.769 -2.001 1.00 88.88 88 ILE A CA 1
ATOM 745 C C . ILE A 1 88 ? -4.074 -9.026 -2.095 1.00 88.88 88 ILE A C 1
ATOM 747 O O . ILE A 1 88 ? -4.383 -10.014 -1.433 1.00 88.88 88 ILE A O 1
ATOM 751 N N . LEU A 1 89 ? -2.966 -8.988 -2.845 1.00 93.44 89 LEU A N 1
ATOM 752 C CA . LEU A 1 89 ? -2.025 -10.112 -2.930 1.00 93.44 89 LEU A CA 1
ATOM 753 C C . LEU A 1 89 ? -1.363 -10.416 -1.579 1.00 93.44 89 LEU A C 1
ATOM 755 O O . LEU A 1 89 ? -1.275 -11.578 -1.187 1.00 93.44 89 LEU A O 1
ATOM 759 N N . ILE A 1 90 ? -0.946 -9.387 -0.833 1.00 91.50 90 ILE A N 1
ATOM 760 C CA . ILE A 1 90 ? -0.378 -9.545 0.518 1.00 91.50 90 ILE A CA 1
ATOM 761 C C . ILE A 1 90 ? -1.395 -10.205 1.455 1.00 91.50 90 ILE A C 1
ATOM 763 O O . ILE A 1 90 ? -1.045 -11.129 2.19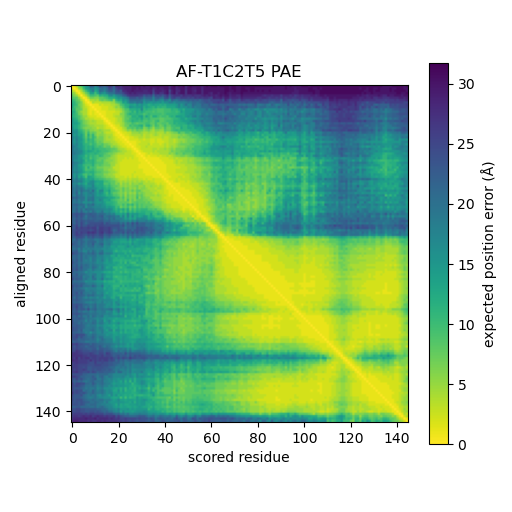2 1.00 91.50 90 ILE A O 1
ATOM 767 N N . ARG A 1 91 ? -2.653 -9.750 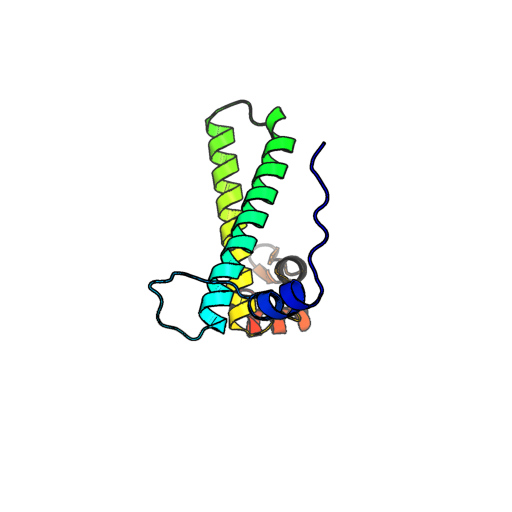1.413 1.00 86.62 91 ARG A N 1
ATOM 768 C CA . ARG A 1 91 ? -3.742 -10.308 2.221 1.00 86.62 91 ARG A CA 1
ATOM 769 C C . ARG A 1 91 ? -4.045 -11.754 1.830 1.00 86.62 91 ARG A C 1
ATOM 771 O O . ARG A 1 91 ? -4.193 -12.591 2.712 1.00 86.62 91 ARG A O 1
ATOM 778 N N . ALA A 1 92 ? -4.110 -12.057 0.534 1.00 89.75 92 ALA A N 1
ATOM 779 C CA . ALA A 1 92 ? -4.348 -13.411 0.033 1.00 89.75 92 ALA A CA 1
ATOM 780 C C . ALA A 1 92 ? -3.231 -14.392 0.434 1.00 89.75 92 ALA A C 1
ATOM 782 O O . ALA A 1 92 ? -3.494 -15.576 0.623 1.00 89.75 92 ALA A O 1
ATOM 783 N N . ALA A 1 93 ? -2.004 -13.895 0.604 1.00 92.38 93 ALA A N 1
ATOM 784 C CA . ALA A 1 93 ? -0.860 -14.666 1.083 1.00 92.38 93 ALA A CA 1
ATOM 785 C C . ALA A 1 93 ? -0.748 -14.746 2.623 1.00 92.38 93 ALA A C 1
ATOM 787 O O . ALA A 1 93 ? 0.221 -15.318 3.120 1.00 92.38 93 ALA A O 1
ATOM 788 N N . ASP A 1 94 ? -1.690 -14.161 3.376 1.00 90.44 94 ASP A N 1
ATOM 789 C CA . ASP A 1 94 ? -1.655 -14.043 4.845 1.00 90.44 94 ASP A CA 1
ATOM 790 C C . ASP A 1 94 ? -0.368 -13.369 5.381 1.00 90.44 94 ASP A C 1
ATOM 792 O O . ASP A 1 94 ? 0.235 -13.756 6.386 1.00 90.44 94 ASP A O 1
ATOM 796 N N . LEU A 1 95 ? 0.106 -12.337 4.671 1.00 91.25 95 LEU A N 1
ATOM 797 C CA . LEU A 1 95 ? 1.352 -11.624 4.985 1.00 91.25 95 LEU A CA 1
ATOM 798 C C . LEU A 1 95 ? 1.144 -10.219 5.563 1.00 91.25 95 LEU A C 1
ATOM 800 O O . LEU A 1 95 ? 2.128 -9.527 5.826 1.00 91.25 95 LEU A O 1
ATOM 804 N N . THR A 1 96 ? -0.097 -9.801 5.820 1.00 85.56 96 THR A N 1
ATOM 805 C CA . THR A 1 96 ? -0.438 -8.439 6.278 1.00 85.56 96 THR A CA 1
ATOM 806 C C . THR A 1 96 ? 0.281 -8.031 7.571 1.00 85.56 96 THR A C 1
ATOM 808 O O . THR A 1 96 ? 0.591 -6.861 7.767 1.00 85.56 96 THR A O 1
ATOM 811 N N . SER A 1 97 ? 0.611 -8.987 8.448 1.00 85.81 97 SER A N 1
ATOM 812 C CA . SER A 1 97 ? 1.357 -8.738 9.696 1.00 85.81 97 SER A CA 1
ATOM 813 C C . SER A 1 97 ? 2.871 -8.561 9.508 1.00 85.81 97 SER A C 1
ATOM 815 O O . SER A 1 97 ? 3.567 -8.169 10.444 1.00 85.81 97 SER A O 1
ATOM 817 N N . LYS A 1 98 ? 3.400 -8.876 8.321 1.00 89.62 98 LYS A N 1
ATOM 818 C CA . LYS A 1 98 ? 4.844 -8.958 8.036 1.00 89.62 98 LYS A CA 1
ATOM 819 C C . LYS A 1 98 ? 5.294 -8.057 6.893 1.00 89.62 98 LYS A C 1
ATOM 821 O O . LYS A 1 98 ? 6.495 -7.833 6.747 1.00 89.62 98 LYS A O 1
ATOM 826 N N . LEU A 1 99 ? 4.369 -7.618 6.046 1.00 90.06 99 LEU A N 1
ATOM 827 C CA . LEU A 1 99 ? 4.691 -6.975 4.784 1.00 90.06 99 LEU A CA 1
ATOM 828 C C . LEU A 1 99 ? 3.685 -5.869 4.472 1.00 90.06 99 LEU A C 1
ATOM 830 O O . LEU A 1 99 ? 2.488 -6.129 4.377 1.00 90.06 99 LEU A O 1
ATOM 834 N N . SER A 1 100 ? 4.175 -4.644 4.281 1.00 86.56 100 SER A N 1
ATOM 835 C CA . SER A 1 100 ? 3.370 -3.550 3.735 1.00 86.56 100 SER A CA 1
ATOM 836 C C . SER A 1 100 ? 3.520 -3.461 2.213 1.00 86.56 100 SER A C 1
ATOM 838 O O . SER A 1 100 ? 4.503 -3.936 1.637 1.00 86.56 100 SER A O 1
ATOM 840 N N . VAL A 1 101 ? 2.584 -2.783 1.542 1.00 85.88 101 VAL A N 1
ATOM 841 C CA . VAL A 1 101 ? 2.699 -2.489 0.100 1.00 85.88 101 VAL A CA 1
ATOM 842 C C . VAL A 1 101 ? 3.982 -1.709 -0.206 1.00 85.88 101 VAL A C 1
ATOM 844 O O . VAL A 1 101 ? 4.672 -1.998 -1.182 1.00 85.88 101 VAL A O 1
ATOM 847 N N . LYS A 1 102 ? 4.355 -0.761 0.664 1.00 85.75 102 LYS A N 1
ATOM 848 C CA . LYS A 1 102 ? 5.584 0.030 0.519 1.00 85.75 102 LYS A CA 1
ATOM 849 C C . LYS A 1 102 ? 6.834 -0.849 0.579 1.00 85.75 102 LYS A C 1
ATOM 851 O O . LYS A 1 102 ? 7.763 -0.625 -0.194 1.00 85.75 102 LYS A O 1
ATOM 856 N N . ASP A 1 103 ? 6.847 -1.863 1.445 1.00 91.38 103 ASP A N 1
ATOM 857 C CA . ASP A 1 103 ? 7.959 -2.815 1.527 1.00 91.38 103 ASP A CA 1
ATOM 858 C C . ASP A 1 103 ? 8.094 -3.646 0.251 1.00 91.38 103 ASP A C 1
ATOM 860 O O . ASP A 1 103 ? 9.215 -3.875 -0.206 1.00 91.38 103 ASP A O 1
ATOM 864 N N . VAL A 1 104 ? 6.972 -4.081 -0.339 1.00 93.56 104 VAL A N 1
ATOM 865 C CA . VAL A 1 104 ? 6.973 -4.793 -1.628 1.00 93.56 104 VAL A CA 1
ATOM 866 C C . VAL A 1 104 ? 7.553 -3.904 -2.716 1.00 93.56 104 VAL A C 1
ATOM 868 O O . VAL A 1 104 ? 8.536 -4.290 -3.346 1.00 93.56 104 VAL A O 1
ATOM 871 N N . LEU A 1 105 ? 7.009 -2.696 -2.883 1.00 92.50 105 LEU A N 1
ATOM 872 C CA . LEU A 1 105 ? 7.465 -1.742 -3.897 1.00 92.50 105 LEU A CA 1
ATOM 873 C C . LEU A 1 105 ? 8.959 -1.428 -3.750 1.00 92.50 105 LEU A C 1
ATOM 875 O O . LEU A 1 105 ? 9.695 -1.472 -4.732 1.00 92.50 105 LEU A O 1
ATOM 879 N N . LEU A 1 106 ? 9.430 -1.180 -2.524 1.00 91.56 106 LEU A N 1
ATOM 880 C CA . LEU A 1 106 ? 10.835 -0.876 -2.244 1.00 91.56 106 LEU A CA 1
ATOM 881 C C . LEU A 1 106 ? 11.773 -2.058 -2.520 1.00 91.56 106 LEU A C 1
ATOM 883 O O . LEU A 1 106 ? 12.932 -1.870 -2.884 1.00 91.56 106 LEU A O 1
ATOM 887 N N . LYS A 1 107 ? 11.317 -3.286 -2.276 1.00 93.31 107 LYS A N 1
ATOM 888 C CA . LYS A 1 107 ? 12.116 -4.487 -2.534 1.00 93.31 107 LYS A CA 1
ATOM 889 C C . LYS A 1 107 ? 12.147 -4.820 -4.020 1.00 93.31 107 LYS A C 1
ATOM 891 O O . LYS A 1 107 ? 13.211 -5.156 -4.532 1.00 93.31 107 LYS A O 1
ATOM 896 N N . PHE A 1 108 ? 11.012 -4.689 -4.699 1.00 93.56 108 PHE A N 1
ATOM 897 C CA . PHE A 1 108 ? 10.880 -4.962 -6.127 1.00 93.56 108 PHE A CA 1
ATOM 898 C C . PHE A 1 108 ? 11.602 -3.913 -6.978 1.00 93.56 108 PHE A C 1
ATOM 900 O O . PHE A 1 108 ? 12.217 -4.276 -7.975 1.00 93.56 108 PHE A O 1
ATOM 907 N N . SER A 1 109 ? 11.641 -2.646 -6.546 1.00 91.31 109 SER A N 1
ATOM 908 C CA . SER A 1 109 ? 12.349 -1.573 -7.262 1.00 91.31 109 SER A CA 1
ATOM 909 C C . SER A 1 109 ? 13.865 -1.765 -7.356 1.00 91.31 109 SER A C 1
ATOM 911 O O . SER A 1 109 ? 14.519 -1.067 -8.122 1.00 91.31 109 SER A O 1
ATOM 913 N N . L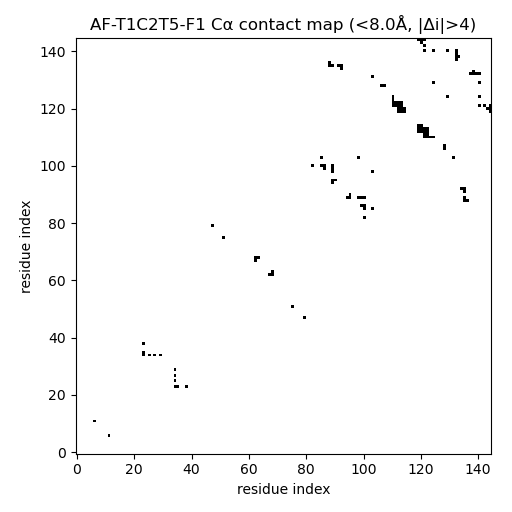YS A 1 110 ? 14.444 -2.703 -6.595 1.00 90.00 110 LYS A N 1
ATOM 914 C CA . LYS A 1 110 ? 15.882 -3.012 -6.628 1.00 90.00 110 LYS A CA 1
ATOM 915 C C . LYS A 1 110 ? 16.278 -3.974 -7.746 1.00 90.00 110 LYS A C 1
ATOM 917 O O . LYS A 1 110 ? 17.473 -4.187 -7.938 1.00 90.00 110 LYS A O 1
ATOM 922 N N . VAL A 1 111 ? 15.310 -4.569 -8.443 1.00 92.00 111 VAL A N 1
ATOM 923 C CA . VAL A 1 111 ? 15.561 -5.471 -9.568 1.00 92.00 111 VAL A CA 1
ATOM 924 C C . VAL A 1 111 ? 15.363 -4.701 -10.869 1.00 92.00 111 VAL A C 1
ATOM 926 O O . VAL A 1 111 ? 14.285 -4.172 -11.129 1.00 92.00 111 VAL A O 1
ATOM 929 N N . TYR A 1 112 ? 16.403 -4.647 -11.697 1.00 89.62 112 TYR A N 1
ATOM 930 C CA . TYR A 1 112 ? 16.426 -3.852 -12.924 1.00 89.62 112 TYR A CA 1
ATOM 931 C C . TYR A 1 112 ? 16.627 -4.735 -14.151 1.00 89.62 112 TYR A C 1
ATOM 933 O O . TYR A 1 112 ? 17.365 -5.718 -14.101 1.00 89.62 112 TYR A O 1
A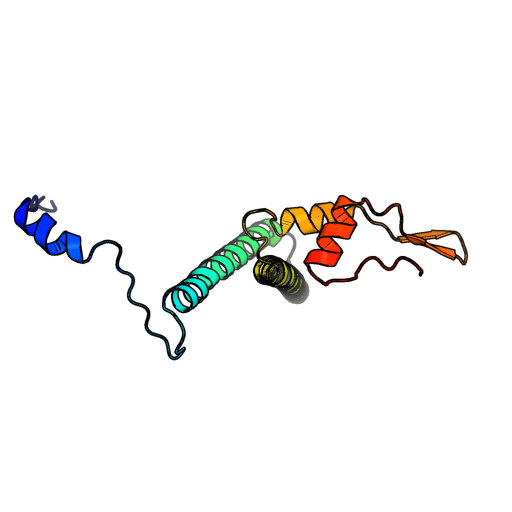TOM 941 N N . ARG A 1 113 ? 16.043 -4.340 -15.287 1.00 88.12 113 ARG A N 1
ATOM 942 C CA . ARG A 1 113 ? 16.420 -4.893 -16.592 1.00 88.12 113 ARG A CA 1
ATOM 943 C C . ARG A 1 113 ? 17.657 -4.160 -17.108 1.00 88.12 113 ARG A C 1
ATOM 945 O O . ARG A 1 113 ? 17.670 -2.937 -17.203 1.00 88.12 113 ARG A O 1
ATOM 952 N N . ILE A 1 114 ? 18.697 -4.916 -17.429 1.00 87.94 114 ILE A N 1
ATOM 953 C CA . ILE A 1 114 ? 19.971 -4.437 -17.958 1.00 87.94 114 ILE A CA 1
ATOM 954 C C . ILE A 1 114 ? 20.038 -4.834 -19.433 1.00 87.94 114 ILE A C 1
ATOM 956 O O . ILE A 1 114 ? 20.123 -6.019 -19.757 1.00 87.94 114 ILE A O 1
ATOM 960 N N . ALA A 1 115 ? 20.030 -3.843 -20.323 1.00 88.12 115 ALA A N 1
ATOM 961 C CA . ALA A 1 115 ? 20.233 -4.045 -21.754 1.00 88.12 115 ALA A CA 1
ATOM 962 C C . ALA A 1 115 ? 21.709 -3.810 -22.119 1.00 88.12 115 ALA A C 1
ATOM 964 O O . ALA A 1 115 ? 22.266 -2.741 -21.860 1.00 88.12 115 ALA A O 1
ATOM 965 N N . ARG A 1 116 ? 22.357 -4.811 -22.725 1.00 83.38 116 ARG A N 1
ATOM 966 C CA . ARG A 1 116 ? 23.714 -4.722 -23.289 1.00 83.38 116 ARG A CA 1
ATOM 967 C C . ARG A 1 116 ? 23.684 -5.165 -24.750 1.00 83.38 116 ARG A C 1
ATOM 969 O O . ARG A 1 116 ? 23.808 -6.351 -25.058 1.00 83.38 116 ARG A O 1
ATOM 976 N N . GLY A 1 117 ? 23.531 -4.198 -25.654 1.00 84.69 117 GLY A N 1
ATOM 977 C CA . GLY A 1 117 ? 23.391 -4.466 -27.086 1.00 84.69 117 GLY A CA 1
ATOM 978 C C . GLY A 1 117 ? 22.114 -5.260 -27.369 1.00 84.69 117 GLY A C 1
ATOM 979 O O . GLY A 1 117 ? 21.031 -4.816 -27.013 1.00 84.69 117 GLY A O 1
ATOM 980 N N . SER A 1 118 ? 22.247 -6.441 -27.976 1.00 82.88 118 SER A N 1
ATOM 981 C CA . SER A 1 118 ? 21.125 -7.345 -28.275 1.00 82.88 118 SER A CA 1
ATOM 982 C C . SER A 1 118 ? 20.729 -8.278 -27.124 1.00 82.88 118 SER A C 1
ATOM 984 O O . SER A 1 118 ? 19.803 -9.068 -27.284 1.00 82.88 118 SER A O 1
ATOM 986 N N . ARG A 1 119 ? 21.429 -8.234 -25.982 1.00 81.50 119 ARG A N 1
ATOM 987 C CA . ARG A 1 119 ? 21.118 -9.067 -24.812 1.00 81.50 119 ARG A CA 1
ATOM 988 C C . ARG A 1 119 ? 20.427 -8.237 -23.739 1.00 81.50 119 ARG A C 1
ATOM 990 O O . ARG A 1 119 ? 20.982 -7.234 -23.289 1.00 81.50 119 ARG A O 1
ATOM 997 N N . GLU A 1 120 ? 19.265 -8.695 -23.293 1.00 85.88 120 GLU A N 1
ATOM 998 C CA . GLU A 1 120 ? 18.610 -8.204 -22.083 1.00 85.88 120 GLU A CA 1
ATOM 999 C C . GLU A 1 120 ? 18.765 -9.236 -20.964 1.00 85.88 120 GLU A C 1
ATOM 1001 O O . GLU A 1 120 ? 18.576 -10.431 -21.166 1.00 85.88 120 GLU A O 1
ATOM 1006 N N . THR A 1 121 ? 19.141 -8.777 -19.775 1.00 85.81 121 THR A N 1
ATOM 1007 C CA . THR A 1 121 ? 19.274 -9.617 -18.575 1.00 85.81 121 THR A CA 1
ATOM 1008 C C . THR A 1 121 ? 18.710 -8.878 -17.371 1.00 85.81 121 THR A C 1
ATOM 1010 O O . THR A 1 121 ? 18.778 -7.652 -17.333 1.00 85.81 121 THR A O 1
ATOM 1013 N N . LEU A 1 122 ? 18.204 -9.579 -16.358 1.00 86.62 122 LEU A N 1
ATOM 1014 C CA . LEU A 1 122 ? 17.888 -8.949 -15.073 1.00 86.62 122 LEU A CA 1
ATOM 1015 C C . LEU A 1 122 ? 19.162 -8.731 -14.245 1.00 86.62 122 LEU A C 1
ATOM 1017 O O . LEU A 1 122 ? 20.143 -9.465 -14.383 1.00 86.62 122 LEU A O 1
ATOM 1021 N N . SER A 1 123 ? 19.143 -7.725 -13.373 1.00 88.50 123 SER A N 1
ATOM 1022 C CA . SER A 1 123 ? 20.112 -7.591 -12.286 1.00 88.50 123 SER A CA 1
ATOM 1023 C C . SER A 1 123 ? 20.002 -8.770 -11.315 1.00 88.50 123 SER A C 1
ATOM 1025 O O . SER A 1 123 ? 19.062 -9.563 -11.381 1.00 88.50 123 SER A O 1
ATOM 1027 N N . GLU A 1 124 ? 20.934 -8.862 -10.365 1.00 88.44 124 GLU A N 1
ATOM 1028 C CA . GLU A 1 124 ? 20.814 -9.828 -9.273 1.00 88.44 124 GLU A CA 1
ATOM 1029 C C . GLU A 1 124 ? 19.450 -9.678 -8.578 1.00 88.44 124 GLU A C 1
ATOM 1031 O O . GLU A 1 124 ? 19.043 -8.568 -8.226 1.00 88.44 124 GLU A O 1
ATOM 1036 N N . ILE A 1 125 ? 18.748 -10.800 -8.406 1.00 90.81 125 ILE A N 1
ATOM 1037 C CA . ILE A 1 125 ? 17.495 -10.878 -7.656 1.00 90.81 125 ILE A CA 1
ATOM 1038 C C . ILE A 1 125 ? 17.850 -11.385 -6.255 1.00 90.81 125 ILE A C 1
ATOM 1040 O O . ILE A 1 125 ? 18.190 -12.563 -6.108 1.00 90.81 125 ILE A O 1
ATOM 1044 N N . PRO A 1 126 ? 17.777 -10.545 -5.206 1.00 91.19 126 PRO A N 1
ATOM 1045 C CA . PRO A 1 126 ? 18.053 -10.999 -3.851 1.00 91.19 126 PRO A CA 1
ATOM 1046 C C . PRO A 1 126 ? 17.086 -12.112 -3.436 1.00 91.19 126 PRO A C 1
ATOM 1048 O O . PRO A 1 126 ? 15.889 -12.048 -3.717 1.00 91.19 126 PRO A O 1
ATOM 1051 N N . SER A 1 127 ? 17.564 -13.090 -2.665 1.00 90.81 127 SER A N 1
ATOM 1052 C CA . SER A 1 127 ? 16.735 -14.218 -2.201 1.00 90.81 127 SER A CA 1
ATOM 1053 C C . SER A 1 127 ? 15.492 -13.787 -1.410 1.00 90.81 127 SER A C 1
ATOM 1055 O O . SER A 1 127 ? 14.464 -14.462 -1.427 1.00 90.81 127 SER A O 1
ATOM 1057 N N . SER A 1 128 ? 15.562 -12.646 -0.720 1.00 90.56 128 SER A N 1
ATOM 1058 C CA . SER A 1 128 ? 14.422 -12.052 -0.018 1.00 90.56 128 SER A CA 1
ATOM 1059 C C . SER A 1 128 ? 13.351 -11.510 -0.968 1.00 90.56 128 SER A C 1
ATOM 1061 O O . SER A 1 128 ? 12.171 -11.582 -0.633 1.00 90.56 128 SER A O 1
ATOM 1063 N N . VAL A 1 129 ? 13.743 -11.011 -2.144 1.00 93.12 129 VAL A N 1
ATOM 1064 C CA . VAL A 1 129 ? 12.837 -10.542 -3.201 1.00 93.12 129 VAL A CA 1
ATOM 1065 C C . VAL A 1 129 ? 12.183 -11.733 -3.894 1.00 93.12 129 VAL A C 1
ATOM 1067 O O . VAL A 1 129 ? 10.963 -11.754 -4.012 1.00 93.12 129 VAL A O 1
ATOM 1070 N N . GLU A 1 130 ? 12.961 -12.764 -4.249 1.00 92.38 130 GLU A N 1
ATOM 1071 C CA . GLU A 1 130 ? 12.436 -13.990 -4.877 1.00 92.38 130 GLU A CA 1
ATOM 1072 C C . GLU A 1 130 ? 11.392 -14.684 -3.987 1.00 92.38 130 GLU A C 1
ATOM 1074 O O . GLU A 1 130 ? 10.359 -15.149 -4.468 1.00 92.38 130 GLU A O 1
ATOM 1079 N N . LYS A 1 131 ? 11.628 -14.727 -2.668 1.00 92.81 131 LYS A N 1
ATOM 1080 C CA . LYS A 1 131 ? 10.656 -15.274 -1.709 1.00 92.81 131 LYS A CA 1
ATOM 1081 C C . LYS A 1 131 ? 9.343 -14.496 -1.716 1.00 92.81 131 LYS A C 1
ATOM 1083 O O . LYS A 1 131 ? 8.292 -15.122 -1.692 1.00 92.81 131 LYS A O 1
ATOM 1088 N N . ILE A 1 132 ? 9.402 -13.164 -1.755 1.00 94.25 132 ILE A N 1
ATOM 1089 C CA . ILE A 1 132 ? 8.202 -12.319 -1.785 1.00 94.25 132 ILE A CA 1
ATOM 1090 C C . ILE A 1 132 ? 7.454 -12.499 -3.106 1.00 94.25 132 ILE A C 1
ATOM 1092 O O . ILE A 1 132 ? 6.258 -12.755 -3.067 1.00 94.25 132 ILE A O 1
ATOM 1096 N N . ASP A 1 133 ? 8.142 -12.444 -4.248 1.00 94.25 133 ASP A N 1
ATOM 1097 C CA . ASP A 1 133 ? 7.539 -12.663 -5.574 1.00 94.25 133 ASP A CA 1
ATOM 1098 C C . ASP A 1 133 ? 6.814 -14.015 -5.653 1.00 94.25 133 ASP A C 1
ATOM 1100 O O . ASP A 1 133 ? 5.674 -14.102 -6.111 1.00 94.25 133 ASP A O 1
ATOM 1104 N N . ARG A 1 134 ? 7.426 -15.067 -5.092 1.00 93.38 134 ARG A N 1
ATOM 1105 C CA . ARG A 1 134 ? 6.810 -16.394 -5.010 1.00 93.38 134 ARG A CA 1
ATOM 1106 C C . ARG A 1 134 ? 5.620 -16.440 -4.054 1.00 93.38 134 ARG A C 1
ATOM 1108 O O . ARG A 1 134 ? 4.602 -17.026 -4.401 1.00 93.38 134 ARG A O 1
ATOM 1115 N N . SER A 1 135 ? 5.737 -15.852 -2.863 1.00 94.25 135 SER A N 1
ATOM 1116 C CA . SER A 1 135 ? 4.642 -15.807 -1.885 1.00 94.25 135 SER A CA 1
ATOM 1117 C C . SER A 1 135 ? 3.433 -15.023 -2.392 1.00 94.25 135 SER A C 1
ATOM 1119 O O . SER A 1 135 ? 2.309 -15.407 -2.096 1.00 94.25 135 SER A O 1
ATOM 1121 N N . LEU A 1 136 ? 3.660 -13.950 -3.153 1.00 94.19 136 LEU A N 1
ATOM 1122 C CA . LEU A 1 136 ? 2.598 -13.141 -3.753 1.00 94.19 136 LEU A CA 1
ATOM 1123 C C . LEU A 1 136 ? 2.058 -13.739 -5.063 1.00 94.19 136 LEU A C 1
ATOM 1125 O O . LEU A 1 136 ? 1.041 -13.271 -5.563 1.00 94.19 136 LEU A O 1
ATOM 1129 N N . GLY A 1 137 ? 2.724 -14.750 -5.631 1.00 92.50 137 GLY A N 1
ATOM 1130 C CA . GLY A 1 137 ? 2.317 -15.396 -6.882 1.00 92.50 137 GLY A CA 1
ATOM 1131 C C . GLY A 1 137 ? 2.466 -14.512 -8.126 1.00 92.50 137 GLY A C 1
ATOM 1132 O O . GLY A 1 137 ? 1.849 -14.798 -9.150 1.00 92.50 137 GLY A O 1
ATOM 1133 N N . THR A 1 138 ? 3.262 -13.442 -8.051 1.00 90.31 138 THR A N 1
ATOM 1134 C CA . THR A 1 138 ? 3.363 -12.425 -9.108 1.00 90.31 138 THR A CA 1
ATOM 1135 C C . THR A 1 138 ? 4.225 -12.869 -10.288 1.00 90.31 138 THR A C 1
ATOM 1137 O O . THR A 1 138 ? 3.926 -12.502 -11.421 1.00 90.31 138 THR A O 1
ATOM 1140 N N . ASN A 1 139 ? 5.251 -13.693 -10.046 1.00 89.00 139 ASN A N 1
ATOM 1141 C CA . ASN A 1 139 ? 6.194 -14.206 -11.051 1.00 89.00 139 ASN A CA 1
ATOM 1142 C C . ASN A 1 139 ? 6.765 -13.116 -11.979 1.00 89.00 139 ASN A C 1
ATOM 1144 O O . ASN A 1 139 ? 6.972 -13.346 -13.172 1.00 89.00 139 ASN A O 1
ATOM 1148 N N . ILE A 1 140 ? 7.008 -11.917 -11.447 1.00 89.19 140 ILE A N 1
ATOM 1149 C CA . ILE A 1 140 ? 7.429 -10.761 -12.254 1.00 89.19 140 ILE A CA 1
ATOM 1150 C C . ILE A 1 140 ? 8.929 -10.760 -12.570 1.00 89.19 140 ILE A C 1
ATOM 1152 O O . ILE A 1 140 ? 9.372 -9.989 -13.422 1.00 89.19 140 ILE A O 1
ATOM 1156 N N . PHE A 1 141 ? 9.715 -11.619 -11.912 1.00 88.25 141 PHE A N 1
ATOM 1157 C CA . PHE A 1 141 ? 11.159 -11.733 -12.123 1.00 88.25 141 PHE A CA 1
ATOM 1158 C C . PHE A 1 141 ? 11.530 -13.089 -12.753 1.00 88.25 141 PHE A C 1
ATOM 1160 O O . PHE A 1 141 ? 11.977 -14.003 -12.051 1.00 88.25 141 PHE A O 1
ATOM 1167 N N . PRO A 1 142 ? 11.353 -13.259 -14.077 1.00 77.38 142 PRO A N 1
ATOM 1168 C CA . PRO A 1 142 ? 11.687 -14.506 -14.756 1.00 77.38 142 PRO A CA 1
ATOM 1169 C C . PRO A 1 142 ? 13.202 -14.756 -14.750 1.00 77.38 142 PRO A C 1
ATOM 1171 O O . PRO A 1 142 ? 14.002 -13.854 -14.982 1.00 77.38 142 PRO A O 1
ATOM 1174 N N . LYS A 1 143 ? 13.613 -16.010 -14.510 1.00 65.75 143 LYS A N 1
ATOM 1175 C CA . LYS A 1 143 ? 15.041 -16.393 -14.461 1.00 65.75 143 LYS A CA 1
ATOM 1176 C C . LYS A 1 143 ? 15.727 -16.389 -15.831 1.00 65.75 143 LYS A C 1
ATOM 1178 O O . LYS A 1 143 ? 16.948 -16.311 -15.877 1.00 65.75 143 LYS A O 1
ATOM 1183 N N . ASN A 1 144 ? 14.949 -16.443 -16.911 1.00 62.16 144 ASN A N 1
ATOM 1184 C CA . ASN A 1 144 ? 15.412 -16.326 -18.290 1.00 62.16 144 ASN A CA 1
ATOM 1185 C C . ASN A 1 144 ? 14.538 -15.275 -18.996 1.00 62.16 144 ASN A C 1
ATOM 1187 O O . ASN A 1 144 ? 13.312 -15.377 -18.920 1.00 62.16 144 ASN A O 1
ATOM 1191 N N . LEU A 1 145 ? 15.172 -14.287 -19.630 1.00 60.56 145 LEU A N 1
ATOM 1192 C CA . LEU A 1 145 ? 14.555 -13.308 -20.535 1.00 60.56 145 LEU A CA 1
ATOM 1193 C C . LEU A 1 145 ? 14.755 -13.753 -21.986 1.00 60.56 145 LEU A C 1
ATOM 1195 O O . LEU A 1 145 ? 15.838 -14.319 -22.268 1.00 60.56 145 LEU A O 1
#

Organism: NCBI:txid410659

Nearest PDB structures (foldseek):
  2zdi-assembly1_B-2  TM=2.773E-01  e=3.795E+00  Pyrococcus horikoshii

Mean predicted aligned error: 11.22 Å

Sequence (145 aa):
MIAEKKRTQREFDSESRKFGKISILSNVRDDPETVYNFYKQREEIEQAFDAMKNELENDKSYLSDDDSLRGYFFVSFLSLYLYYSIFILIRAADLTSKLSVKDVLLKFSKVYRIARGSRETLSEIPSSVEKIDRSLGTNIFPKNL

Solvent-accessible surface area (backbone atoms only — not comparable to full-atom values): 8967 Å² total; per-residue (Å²): 135,84,79,85,76,79,79,52,70,67,61,49,60,66,49,52,82,57,61,94,68,82,88,82,91,71,93,74,91,67,57,72,66,59,55,49,48,58,58,53,52,50,55,54,52,51,54,52,52,50,53,52,49,53,53,47,65,71,46,50,88,75,49,85,47,73,66,54,45,51,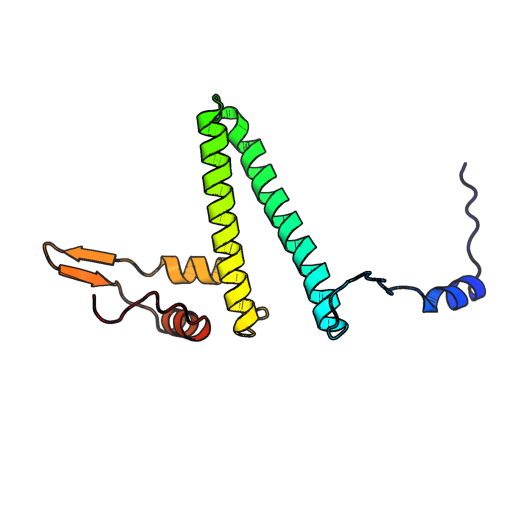51,49,54,51,52,52,48,51,52,50,50,51,48,50,52,47,43,52,34,34,52,77,54,73,32,63,91,81,49,51,57,66,57,51,53,63,51,53,69,68,51,44,80,46,74,60,87,96,45,62,43,71,48,78,73,53,71,73,46,55,51,47,36,59,60,50,68,64,70,82,77,65,96,73,119

Foldseek 3Di:
DPDPPDDDPVRCVVCVVVPPDDDDDDPDDDDPVVSVVVVVVVVVVVVLVVVLVVVCVVCVVVQPDPVSVVVSVVVSVVVVVVLVLQVVLCVVLVNPVPDHSVRLCVLVVVKDWDDDPPDIDIDDRDPVNVVSCVSSVVCPHDRHD

Secondary structure (DSSP, 8-state):
-----PPPHHHHHHHHTTTT------S--S-HHHHHHHHHHHHHHHHHHHHHHHHHHHHTTT--SHHHHHHHHHHHHHHHHHHHHHHHHHHHTT-TTT--HHHHHHHHTT--EEEETTEEEEPP--HHHHHHHHHHT---S-S--